Protein AF-A0A0P1F2C4-F1 (afdb_monomer_lite)

Secondary structure (DSSP, 8-state):
-HHHHHHHHHHHHHHHHHHS-SPPPHHHHHHHHHHHHHHHHHHHHHHHHHHHHHHHHHHHHHT----------------------

Radius of gyration: 32.17 Å; chains: 1; bounding box: 57×35×97 Å

Foldseek 3Di:
DLVVQLVVLVVVLVVLCVVDPDDDDPVSVVVSVVSVVSNVVSVVVVVVVVVVVVVVVVVVVVPPPPDDDDDDDDDDPPPPPDDDD

Organism: NCBI:txid266809

Sequence (85 aa):
MKTEELKQANHDTKEFRRLHPGKYSDDEQAEFNLLKELREEKRRQRDDALLRELDSVSSQINKKDFYVSFTQEEGKRCASHTGFA

pLDDT: mean 84.61, std 17.02, range [40.84, 97.94]

Structure (mmCIF, N/CA/C/O backbone):
data_AF-A0A0P1F2C4-F1
#
_entry.id   AF-A0A0P1F2C4-F1
#
loop_
_atom_site.group_PDB
_atom_site.id
_atom_site.type_symbol
_atom_site.label_atom_id
_atom_site.label_alt_id
_atom_site.label_comp_id
_atom_site.label_asym_id
_atom_site.label_entity_id
_atom_site.label_seq_id
_atom_site.pdbx_PDB_ins_code
_atom_site.Cartn_x
_atom_site.Cartn_y
_atom_site.Cartn_z
_atom_site.occupancy
_atom_site.B_iso_or_equiv
_atom_site.auth_seq_id
_atom_site.auth_comp_id
_atom_site.auth_asym_id
_atom_site.auth_atom_id
_atom_site.pdbx_PDB_model_num
ATOM 1 N N . MET A 1 1 ? 6.417 -8.034 12.510 1.00 75.56 1 MET A N 1
ATOM 2 C CA . MET A 1 1 ? 6.856 -8.670 11.245 1.00 75.56 1 MET A CA 1
ATOM 3 C C . MET A 1 1 ? 6.319 -7.935 10.022 1.00 75.56 1 MET A C 1
ATOM 5 O O . MET A 1 1 ? 7.119 -7.310 9.348 1.00 75.56 1 MET A O 1
ATOM 9 N N . LYS A 1 2 ? 4.997 -7.853 9.804 1.00 86.62 2 LYS A N 1
ATOM 10 C CA . LYS A 1 2 ? 4.405 -7.175 8.626 1.00 86.62 2 LYS A CA 1
ATOM 11 C C . LYS A 1 2 ? 4.852 -5.719 8.404 1.00 86.62 2 LYS A C 1
ATOM 13 O O . LYS A 1 2 ? 5.082 -5.304 7.275 1.00 86.62 2 LYS A O 1
ATOM 18 N N . THR A 1 3 ? 5.024 -4.944 9.477 1.00 91.81 3 THR A N 1
ATOM 19 C CA . THR A 1 3 ? 5.561 -3.572 9.390 1.00 91.81 3 THR A CA 1
ATOM 20 C C . THR A 1 3 ? 7.017 -3.536 8.922 1.00 91.81 3 THR A C 1
ATOM 22 O O . THR A 1 3 ? 7.371 -2.666 8.133 1.00 91.81 3 THR A O 1
ATOM 25 N N . GLU A 1 4 ? 7.853 -4.478 9.366 1.00 95.69 4 GLU A N 1
ATOM 26 C CA . GLU A 1 4 ? 9.257 -4.562 8.942 1.00 95.69 4 GLU A CA 1
ATOM 27 C C . GLU A 1 4 ? 9.369 -5.025 7.485 1.00 95.69 4 GLU A C 1
ATOM 29 O O . GLU A 1 4 ? 10.154 -4.469 6.727 1.00 95.69 4 GLU A O 1
ATOM 34 N N . GLU A 1 5 ? 8.502 -5.939 7.044 1.00 94.50 5 GLU A N 1
ATOM 35 C CA . GLU A 1 5 ? 8.418 -6.340 5.633 1.00 94.50 5 GLU A CA 1
ATOM 36 C C . GLU A 1 5 ? 8.034 -5.166 4.719 1.00 94.50 5 GLU A C 1
ATOM 38 O O . GLU A 1 5 ? 8.622 -4.984 3.654 1.00 94.50 5 GLU A O 1
ATOM 43 N N . LEU A 1 6 ? 7.085 -4.321 5.143 1.00 96.44 6 LEU A N 1
ATOM 44 C CA . LEU A 1 6 ? 6.742 -3.105 4.403 1.00 96.44 6 LEU A CA 1
ATOM 45 C C . LEU A 1 6 ? 7.902 -2.099 4.387 1.00 96.44 6 LEU A C 1
ATOM 47 O O . LEU A 1 6 ? 8.115 -1.430 3.373 1.00 96.44 6 LEU A O 1
ATOM 51 N N . LYS A 1 7 ? 8.653 -1.965 5.487 1.00 96.50 7 LYS A N 1
ATOM 52 C CA . LYS A 1 7 ? 9.852 -1.113 5.525 1.00 96.50 7 LYS A CA 1
ATOM 53 C C . LYS A 1 7 ? 10.914 -1.618 4.554 1.00 96.50 7 LYS A C 1
ATOM 55 O O . LYS A 1 7 ? 11.460 -0.801 3.817 1.00 96.50 7 LYS A O 1
ATOM 60 N N . GLN A 1 8 ? 11.141 -2.930 4.500 1.00 97.19 8 GLN A N 1
ATOM 61 C CA . GLN A 1 8 ? 12.084 -3.534 3.564 1.00 97.19 8 GLN A CA 1
ATOM 62 C C . GLN A 1 8 ? 11.659 -3.288 2.111 1.00 97.19 8 GLN A C 1
ATOM 64 O O . GLN A 1 8 ? 12.427 -2.717 1.348 1.00 97.19 8 GLN A O 1
ATOM 69 N N . ALA A 1 9 ? 10.399 -3.552 1.751 1.00 96.38 9 ALA A N 1
ATOM 70 C CA . ALA A 1 9 ? 9.910 -3.286 0.392 1.00 96.38 9 ALA A CA 1
ATOM 71 C C . ALA A 1 9 ? 10.022 -1.796 -0.004 1.00 96.38 9 ALA A C 1
ATOM 73 O O . ALA A 1 9 ? 10.322 -1.455 -1.152 1.00 96.38 9 ALA A O 1
ATOM 74 N N . ASN A 1 10 ? 9.809 -0.880 0.951 1.00 96.88 10 ASN A N 1
ATOM 75 C CA . ASN A 1 10 ? 10.046 0.551 0.743 1.00 96.88 10 ASN A CA 1
ATOM 76 C C . ASN A 1 10 ? 11.525 0.874 0.517 1.00 96.88 10 ASN A C 1
ATOM 78 O O . ASN A 1 10 ? 11.834 1.715 -0.330 1.00 96.88 10 ASN A O 1
ATOM 82 N N . HIS A 1 11 ? 12.411 0.254 1.295 1.00 97.81 11 HIS A N 1
ATOM 83 C CA . HIS A 1 11 ? 13.852 0.397 1.156 1.00 97.81 11 HIS A CA 1
ATOM 84 C C . HIS A 1 11 ? 14.308 -0.097 -0.218 1.00 97.81 11 HIS A C 1
ATOM 86 O O . HIS A 1 11 ? 14.912 0.675 -0.953 1.00 97.81 11 HIS A O 1
ATOM 92 N N . ASP A 1 12 ? 13.910 -1.299 -0.625 1.00 97.38 12 ASP A N 1
ATOM 93 C CA . ASP A 1 12 ? 14.309 -1.902 -1.902 1.00 97.38 12 ASP A CA 1
ATOM 94 C C . ASP A 1 12 ? 13.830 -1.065 -3.093 1.00 97.38 12 ASP A C 1
ATOM 96 O O . ASP A 1 12 ? 14.592 -0.775 -4.012 1.00 97.38 12 ASP A O 1
ATOM 100 N N . THR A 1 13 ? 12.596 -0.546 -3.033 1.00 96.38 13 THR A N 1
ATOM 101 C CA . THR A 1 13 ? 12.087 0.377 -4.062 1.00 96.38 13 THR A CA 1
ATOM 102 C C . THR A 1 13 ? 12.919 1.670 -4.135 1.00 96.38 13 THR A C 1
ATOM 104 O O . THR A 1 13 ? 13.091 2.247 -5.210 1.00 96.38 13 THR A O 1
ATOM 107 N N . LYS A 1 14 ? 13.391 2.192 -2.994 1.00 97.12 14 LYS A N 1
ATOM 108 C CA . LYS A 1 14 ? 14.222 3.408 -2.946 1.00 97.12 14 LYS A CA 1
ATOM 109 C C . LYS A 1 14 ? 15.633 3.134 -3.454 1.00 97.12 14 LYS A C 1
ATOM 111 O O . LYS A 1 14 ? 16.133 3.929 -4.245 1.00 97.12 14 LYS A O 1
ATOM 116 N N . GLU A 1 15 ? 16.227 2.022 -3.038 1.00 97.94 15 GLU A N 1
ATOM 117 C CA . GLU A 1 15 ? 17.549 1.596 -3.482 1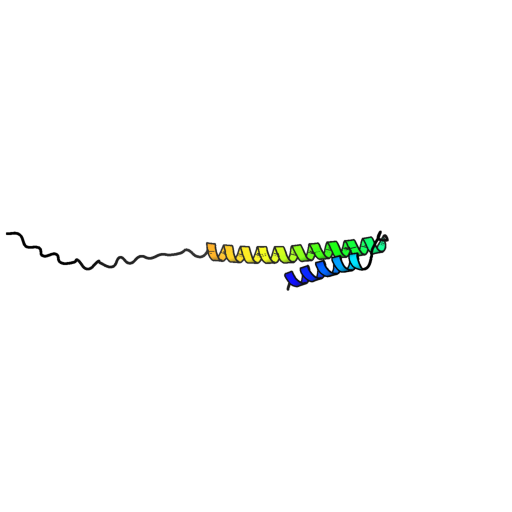.00 97.94 15 GLU A CA 1
ATOM 118 C C . GLU A 1 15 ? 17.574 1.333 -4.983 1.00 97.94 15 GLU A C 1
ATOM 120 O O . GLU A 1 15 ? 18.484 1.813 -5.651 1.00 97.94 15 GLU A O 1
ATOM 125 N N . PHE A 1 16 ? 16.533 0.711 -5.544 1.00 97.50 16 PHE A N 1
ATOM 126 C CA . PHE A 1 16 ? 16.415 0.543 -6.991 1.00 97.50 16 PHE A CA 1
ATOM 127 C C . PHE A 1 16 ? 16.512 1.887 -7.725 1.00 97.50 16 PHE A C 1
ATOM 129 O O . PHE A 1 16 ? 17.315 2.037 -8.642 1.00 97.50 16 PHE A O 1
ATOM 136 N N . ARG A 1 17 ? 15.758 2.905 -7.285 1.00 96.19 17 ARG A N 1
ATOM 137 C CA . ARG A 1 17 ? 15.831 4.246 -7.895 1.00 96.19 17 ARG A CA 1
ATOM 138 C C . ARG A 1 17 ? 17.191 4.910 -7.711 1.00 96.19 17 ARG A C 1
ATOM 140 O O . ARG A 1 17 ? 17.605 5.682 -8.567 1.00 96.19 17 ARG A O 1
ATOM 147 N N . ARG A 1 18 ? 17.853 4.660 -6.579 1.00 97.12 18 ARG A N 1
ATOM 148 C CA . ARG A 1 18 ? 19.179 5.207 -6.278 1.00 97.12 18 ARG A CA 1
ATOM 149 C C . ARG A 1 18 ? 20.250 4.596 -7.184 1.00 97.12 18 ARG A C 1
ATOM 151 O O . ARG A 1 18 ? 21.154 5.310 -7.604 1.00 97.12 18 ARG A O 1
ATOM 158 N N . LEU A 1 19 ? 20.153 3.294 -7.451 1.00 96.94 19 LEU A N 1
ATOM 159 C CA . LEU A 1 19 ? 21.101 2.536 -8.269 1.00 96.94 19 LEU A CA 1
ATOM 160 C C . LEU A 1 19 ? 20.903 2.747 -9.773 1.00 96.94 19 LEU A C 1
ATOM 162 O O . LEU A 1 19 ? 21.877 2.662 -10.513 1.00 96.94 19 LEU A O 1
ATOM 166 N N . HIS A 1 20 ? 19.688 3.091 -10.201 1.00 95.69 20 HIS A N 1
ATOM 167 C CA . HIS A 1 20 ? 19.352 3.340 -11.603 1.00 95.69 20 HIS A CA 1
ATOM 168 C C . HIS A 1 20 ? 18.987 4.824 -11.809 1.00 95.69 20 HIS A C 1
ATOM 170 O O . HIS A 1 20 ? 17.810 5.177 -11.931 1.00 95.69 20 HIS A O 1
ATOM 176 N N . PRO A 1 21 ? 19.965 5.748 -11.787 1.00 92.00 21 PRO A N 1
ATOM 177 C CA . PRO A 1 21 ? 19.697 7.153 -12.048 1.00 92.00 21 PRO A CA 1
ATOM 178 C C . PRO A 1 21 ? 19.454 7.377 -13.547 1.00 92.00 21 PRO A C 1
ATOM 180 O O . PRO A 1 21 ? 20.337 7.151 -14.369 1.00 92.00 21 PRO A O 1
ATOM 183 N N . GLY A 1 22 ? 18.271 7.874 -13.909 1.00 92.75 22 GLY A N 1
ATOM 184 C CA . GLY A 1 22 ? 17.946 8.244 -15.288 1.00 92.75 22 GLY A CA 1
ATOM 185 C C . GLY A 1 22 ? 16.673 7.585 -15.802 1.00 92.75 22 GLY A C 1
ATOM 186 O O . GLY A 1 22 ? 15.782 7.235 -15.030 1.00 92.75 22 GLY A O 1
ATOM 187 N N . LYS A 1 23 ? 16.562 7.482 -17.129 1.00 94.62 23 LYS A N 1
ATOM 188 C CA . LYS A 1 23 ? 15.429 6.818 -17.773 1.00 94.62 23 LYS A CA 1
ATOM 189 C C . LYS A 1 23 ? 15.658 5.309 -17.739 1.00 94.62 23 LYS A C 1
ATOM 191 O O . LYS A 1 23 ? 16.690 4.855 -18.216 1.00 94.62 23 LYS A O 1
ATOM 196 N N . TYR A 1 24 ? 14.684 4.573 -17.219 1.00 96.81 24 TYR A N 1
ATOM 197 C CA . TYR A 1 24 ? 14.709 3.115 -17.224 1.00 96.81 24 TYR A CA 1
ATOM 198 C C . TYR A 1 24 ? 14.594 2.565 -18.644 1.00 96.81 24 TYR A C 1
ATOM 200 O O . TYR A 1 24 ? 13.827 3.083 -19.464 1.00 96.81 24 TYR A O 1
ATOM 208 N N . SER A 1 25 ? 15.354 1.510 -18.910 1.00 96.88 25 SER A N 1
ATOM 209 C CA . SER A 1 25 ? 15.047 0.546 -19.964 1.00 96.88 25 SER A CA 1
ATOM 210 C C . SER A 1 25 ? 13.715 -0.157 -19.682 1.00 96.88 25 SER A C 1
ATOM 212 O O . SER A 1 25 ? 13.178 -0.082 -18.575 1.00 96.88 25 SER A O 1
ATOM 214 N N . ASP A 1 26 ? 13.170 -0.850 -20.680 1.00 97.88 26 ASP A N 1
ATOM 215 C CA . ASP A 1 26 ? 11.899 -1.564 -20.524 1.00 97.88 26 ASP A CA 1
ATOM 216 C C . ASP A 1 26 ? 11.993 -2.670 -19.456 1.00 97.88 26 ASP A C 1
ATOM 218 O O . ASP A 1 26 ? 11.064 -2.842 -18.664 1.00 97.88 26 ASP A O 1
ATOM 222 N N . ASP A 1 27 ? 13.144 -3.341 -19.360 1.00 97.19 27 ASP A N 1
ATOM 223 C CA . ASP A 1 27 ? 13.404 -4.377 -18.355 1.00 97.19 27 ASP A CA 1
ATOM 224 C C . ASP A 1 27 ? 13.505 -3.785 -16.939 1.00 97.19 27 ASP A C 1
ATOM 226 O O . ASP A 1 27 ? 12.826 -4.245 -16.019 1.00 97.19 27 ASP A O 1
ATOM 230 N N . GLU A 1 28 ? 14.274 -2.704 -16.759 1.00 96.75 28 GLU A N 1
ATOM 231 C CA . GLU A 1 28 ? 14.363 -1.987 -15.475 1.00 96.75 28 GLU A CA 1
ATOM 232 C C . GLU A 1 28 ? 13.001 -1.417 -15.057 1.00 96.75 28 GLU A C 1
ATOM 234 O O . GLU A 1 28 ? 12.644 -1.403 -13.876 1.00 96.75 28 GLU A O 1
ATOM 239 N N . GLN A 1 29 ? 12.205 -0.954 -16.022 1.00 97.69 29 GLN A N 1
ATOM 240 C CA . GLN A 1 29 ? 10.862 -0.455 -15.765 1.00 97.69 29 GLN A CA 1
ATOM 241 C C . GLN A 1 29 ? 9.927 -1.581 -15.308 1.00 97.69 29 GLN A C 1
ATOM 243 O O . GLN A 1 29 ? 9.109 -1.354 -14.407 1.00 97.69 29 GLN A O 1
ATOM 248 N N . ALA A 1 30 ? 10.043 -2.777 -15.892 1.00 97.81 30 ALA A N 1
ATOM 249 C CA . ALA A 1 30 ? 9.302 -3.962 -15.470 1.00 97.81 30 ALA A CA 1
ATOM 250 C C . ALA A 1 30 ? 9.704 -4.401 -14.051 1.00 97.81 30 ALA A C 1
ATOM 252 O O . ALA A 1 30 ? 8.828 -4.620 -13.210 1.00 97.81 30 ALA A O 1
ATOM 253 N N . GLU A 1 31 ? 11.002 -4.435 -13.741 1.00 97.31 31 GLU A N 1
ATOM 254 C CA . GLU A 1 31 ? 11.502 -4.740 -12.395 1.00 97.31 31 GLU A CA 1
ATOM 255 C C . GLU A 1 31 ? 11.011 -3.717 -11.361 1.00 97.31 31 GLU A C 1
ATOM 257 O O . GLU A 1 31 ? 10.481 -4.074 -10.304 1.00 97.31 31 GLU A O 1
ATOM 262 N N . PHE A 1 32 ? 11.085 -2.425 -11.688 1.00 97.25 32 PHE A N 1
ATOM 263 C CA . PHE A 1 32 ? 10.582 -1.372 -10.814 1.00 97.25 32 PHE A CA 1
ATOM 264 C C . PHE A 1 32 ? 9.072 -1.487 -10.564 1.00 97.25 32 PHE A C 1
ATOM 266 O O . PHE A 1 32 ? 8.595 -1.207 -9.458 1.00 97.25 32 PHE A O 1
ATOM 273 N N . ASN A 1 33 ? 8.304 -1.909 -11.571 1.00 97.38 33 ASN A N 1
ATOM 274 C CA . ASN A 1 33 ? 6.872 -2.151 -11.419 1.00 97.38 33 ASN A CA 1
ATOM 275 C C . ASN A 1 33 ? 6.597 -3.316 -10.459 1.00 97.38 33 ASN A C 1
ATOM 277 O O . ASN A 1 33 ? 5.772 -3.153 -9.559 1.00 97.38 33 ASN A O 1
ATOM 281 N N . LEU A 1 34 ? 7.344 -4.418 -10.558 1.00 97.81 34 LEU A N 1
ATOM 282 C CA . LEU A 1 34 ? 7.247 -5.540 -9.615 1.00 97.81 34 LEU A C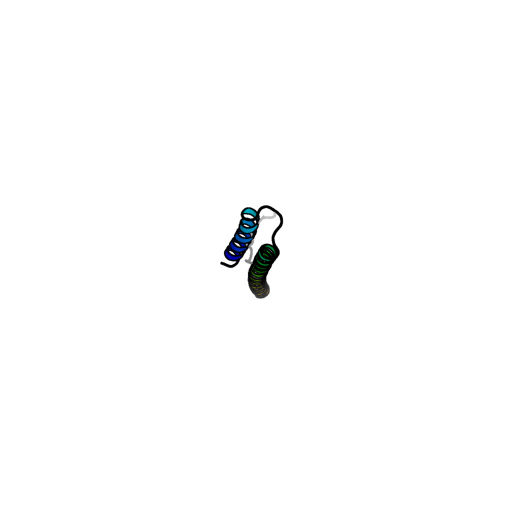A 1
ATOM 283 C C . LEU A 1 34 ? 7.555 -5.104 -8.175 1.00 97.81 34 LEU A C 1
ATOM 285 O O . LEU A 1 34 ? 6.817 -5.444 -7.248 1.00 97.81 34 LEU A O 1
ATOM 289 N N . LEU A 1 35 ? 8.588 -4.279 -7.970 1.00 97.38 35 LEU A N 1
ATOM 290 C CA . LEU A 1 35 ? 8.908 -3.723 -6.648 1.00 97.38 35 LEU A CA 1
ATOM 291 C C . LEU A 1 35 ? 7.771 -2.849 -6.097 1.00 97.38 35 LEU A C 1
ATOM 293 O O . LEU A 1 35 ? 7.457 -2.897 -4.902 1.00 97.38 35 LEU A O 1
ATOM 297 N N . LYS A 1 36 ? 7.115 -2.058 -6.957 1.00 97.25 36 LYS A N 1
ATOM 298 C CA . LYS A 1 36 ? 5.943 -1.263 -6.560 1.00 97.25 36 LYS A CA 1
ATOM 299 C C . LYS A 1 36 ? 4.767 -2.147 -6.160 1.00 97.25 36 LYS A C 1
ATOM 301 O O . LYS A 1 36 ? 4.142 -1.856 -5.140 1.00 97.25 36 LYS A O 1
ATOM 306 N N . GLU A 1 37 ? 4.470 -3.184 -6.933 1.00 97.88 37 GLU A N 1
ATOM 307 C CA . GLU A 1 37 ? 3.396 -4.134 -6.628 1.00 97.88 37 GLU A CA 1
ATOM 308 C C . GLU A 1 37 ? 3.655 -4.855 -5.307 1.00 97.88 37 GLU A C 1
ATOM 310 O O . GLU A 1 37 ? 2.776 -4.892 -4.444 1.00 97.88 37 GLU A O 1
ATOM 315 N N . LEU A 1 38 ? 4.888 -5.322 -5.089 1.00 97.12 38 LEU A N 1
ATOM 316 C CA . LEU A 1 38 ? 5.296 -5.951 -3.837 1.00 97.12 38 LEU A CA 1
ATOM 317 C C . LEU A 1 38 ? 5.110 -5.008 -2.642 1.00 97.12 38 LEU A C 1
ATOM 319 O O . LEU A 1 38 ? 4.582 -5.415 -1.606 1.00 97.12 38 LEU A O 1
ATOM 323 N N . ARG A 1 39 ? 5.497 -3.733 -2.773 1.00 97.00 39 ARG A N 1
ATOM 324 C CA . ARG A 1 39 ? 5.296 -2.735 -1.711 1.00 97.00 39 ARG A CA 1
ATOM 325 C C . ARG A 1 39 ? 3.814 -2.546 -1.381 1.00 97.00 39 ARG A C 1
ATOM 327 O O . ARG A 1 39 ? 3.463 -2.493 -0.201 1.00 97.00 39 ARG A O 1
ATOM 334 N N . GLU A 1 40 ? 2.951 -2.431 -2.390 1.00 97.81 40 GLU A N 1
ATOM 335 C CA . GLU A 1 40 ? 1.508 -2.289 -2.164 1.00 97.81 40 GLU A CA 1
ATOM 336 C C . GLU A 1 40 ? 0.899 -3.548 -1.545 1.00 97.81 40 GLU A C 1
ATOM 338 O O . GLU A 1 40 ? 0.076 -3.444 -0.635 1.00 97.81 40 GLU A O 1
ATOM 343 N N . GLU A 1 41 ? 1.355 -4.731 -1.951 1.00 97.50 41 GLU A N 1
ATOM 344 C CA . GLU A 1 41 ? 0.929 -5.989 -1.348 1.00 97.50 41 GLU A CA 1
ATOM 345 C C . GLU A 1 41 ? 1.293 -6.056 0.139 1.00 97.50 41 GLU A C 1
ATOM 347 O O . GLU A 1 41 ? 0.434 -6.314 0.985 1.00 97.50 41 GLU A O 1
ATOM 352 N N . LYS A 1 42 ? 2.536 -5.717 0.498 1.00 96.62 42 LYS A N 1
ATOM 353 C CA . LYS A 1 42 ? 2.959 -5.654 1.906 1.00 96.62 42 LYS A CA 1
ATOM 354 C C . LYS A 1 42 ? 2.180 -4.617 2.710 1.00 96.62 42 LYS A C 1
ATOM 356 O O . LYS A 1 42 ? 1.891 -4.847 3.887 1.00 96.62 42 LYS A O 1
ATOM 361 N N . ARG A 1 43 ? 1.794 -3.500 2.089 1.00 96.69 43 ARG A N 1
ATOM 362 C CA . ARG A 1 43 ? 0.945 -2.491 2.732 1.00 96.69 43 ARG A CA 1
ATOM 363 C C . ARG A 1 43 ? -0.446 -3.048 3.026 1.00 96.69 43 ARG A C 1
ATOM 365 O O . ARG A 1 43 ? -0.878 -2.953 4.172 1.00 96.69 43 ARG A O 1
ATOM 372 N N . ARG A 1 44 ? -1.096 -3.689 2.047 1.00 97.38 44 ARG A N 1
ATOM 373 C CA . ARG A 1 44 ? -2.405 -4.343 2.237 1.00 97.38 44 ARG A CA 1
ATOM 374 C C . ARG A 1 44 ? -2.355 -5.389 3.346 1.00 97.38 44 ARG A C 1
ATOM 376 O O . ARG A 1 44 ? -3.151 -5.330 4.272 1.00 97.38 44 ARG A O 1
ATOM 383 N N . GLN A 1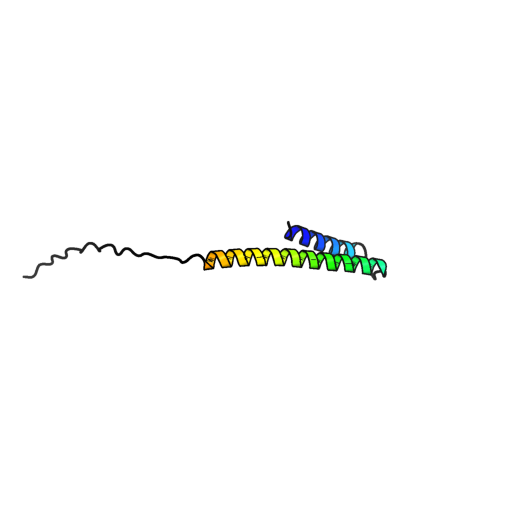 45 ? -1.355 -6.270 3.334 1.00 96.19 45 GLN A N 1
ATOM 384 C CA . GLN A 1 45 ? -1.210 -7.318 4.352 1.00 96.19 45 GLN A CA 1
ATOM 385 C C . GLN A 1 45 ? -1.073 -6.769 5.778 1.00 96.19 45 GLN A C 1
ATOM 387 O O . GLN A 1 45 ? -1.570 -7.391 6.727 1.00 96.19 45 GLN A O 1
ATOM 392 N N . ARG A 1 46 ? -0.362 -5.645 5.946 1.00 96.56 46 ARG A N 1
ATOM 393 C CA . ARG A 1 46 ? -0.243 -4.930 7.224 1.00 96.56 46 ARG A CA 1
ATOM 394 C C . ARG A 1 46 ? -1.577 -4.303 7.621 1.00 96.56 46 ARG A C 1
ATOM 396 O O . ARG A 1 46 ? -1.985 -4.468 8.766 1.00 96.56 46 ARG A O 1
ATOM 403 N N . ASP A 1 47 ? -2.230 -3.608 6.696 1.00 95.56 47 ASP A N 1
ATOM 404 C CA . ASP A 1 47 ? -3.496 -2.911 6.948 1.00 95.56 47 ASP A CA 1
ATOM 405 C C . ASP A 1 47 ? -4.596 -3.906 7.337 1.00 95.56 47 ASP A C 1
ATOM 407 O O . ASP A 1 47 ? -5.269 -3.708 8.344 1.00 95.56 47 ASP A O 1
ATOM 411 N N . ASP A 1 48 ? -4.681 -5.047 6.654 1.00 96.50 48 ASP A N 1
ATOM 412 C CA . ASP A 1 48 ? -5.595 -6.138 7.005 1.00 96.50 48 ASP A CA 1
ATOM 413 C C . ASP A 1 48 ? -5.314 -6.714 8.398 1.00 96.50 48 ASP A C 1
ATOM 415 O O . ASP A 1 48 ? -6.233 -7.125 9.106 1.00 96.50 48 ASP A O 1
ATOM 419 N N . ALA A 1 49 ? -4.044 -6.766 8.815 1.00 94.19 49 ALA A N 1
ATOM 420 C CA . ALA A 1 49 ? -3.686 -7.206 10.163 1.00 94.19 49 ALA A CA 1
ATOM 421 C C . ALA A 1 49 ? -4.197 -6.219 11.216 1.00 94.19 49 ALA A C 1
ATOM 423 O O . ALA A 1 49 ? -4.839 -6.628 12.178 1.00 94.19 49 ALA A O 1
ATOM 424 N N . LEU A 1 50 ? -3.955 -4.926 10.987 1.00 94.62 50 LEU A N 1
ATOM 425 C CA . LEU A 1 50 ? -4.401 -3.852 11.869 1.00 94.62 50 LEU A CA 1
ATOM 426 C C . LEU A 1 50 ? -5.927 -3.817 11.969 1.00 94.62 50 LEU A C 1
ATOM 428 O O . LEU A 1 50 ? -6.461 -3.718 13.068 1.00 94.62 50 LEU A O 1
ATOM 432 N N . LEU A 1 51 ? -6.638 -3.956 10.848 1.00 95.00 51 LEU A N 1
ATOM 433 C CA . LEU A 1 51 ? -8.101 -3.995 10.838 1.00 95.00 51 LEU A CA 1
ATOM 434 C C . LEU A 1 51 ? -8.650 -5.186 11.633 1.00 95.00 51 LEU A C 1
ATOM 436 O O . LEU A 1 51 ? -9.596 -5.014 12.395 1.00 95.00 51 LEU A O 1
ATOM 440 N N . ARG A 1 52 ? -8.037 -6.372 11.523 1.00 93.81 52 ARG A N 1
ATOM 441 C CA . ARG A 1 52 ? -8.424 -7.547 12.330 1.00 93.81 52 ARG A CA 1
ATOM 442 C C . ARG A 1 52 ? -8.176 -7.340 13.823 1.00 93.81 52 ARG A C 1
ATOM 444 O O . ARG A 1 52 ? -8.990 -7.754 14.644 1.00 93.81 52 ARG A O 1
ATOM 451 N N . GLU A 1 53 ? -7.060 -6.716 14.186 1.00 92.25 53 GLU A N 1
ATOM 452 C CA . GLU A 1 53 ? -6.762 -6.391 15.585 1.00 92.25 53 GLU A CA 1
ATOM 453 C C . GLU A 1 53 ? -7.765 -5.372 16.144 1.00 92.25 53 GLU A C 1
ATOM 455 O O . GLU A 1 53 ? -8.285 -5.566 17.244 1.00 92.25 53 GLU A O 1
ATOM 460 N N . LEU A 1 54 ? -8.103 -4.337 15.369 1.00 91.75 54 LEU A N 1
ATOM 461 C CA . LEU A 1 54 ? -9.114 -3.343 15.739 1.00 91.75 54 LEU A CA 1
ATOM 462 C C . LEU A 1 54 ? -10.509 -3.959 15.893 1.00 91.75 54 LEU A C 1
ATOM 464 O O . LEU A 1 54 ? -11.207 -3.634 16.852 1.00 91.75 54 LEU A O 1
ATOM 468 N N . ASP A 1 55 ? -10.899 -4.867 14.999 1.00 92.12 55 ASP A N 1
ATOM 469 C CA . ASP A 1 55 ? -12.173 -5.589 15.083 1.00 92.12 55 ASP A CA 1
ATOM 470 C C . ASP A 1 55 ? -12.254 -6.464 16.348 1.00 92.12 55 ASP A C 1
ATOM 472 O O . ASP A 1 55 ? -13.256 -6.457 17.070 1.00 92.12 55 ASP A O 1
ATOM 476 N N . SER A 1 56 ? -11.153 -7.139 16.695 1.00 88.44 56 SER A N 1
ATOM 477 C CA . SER A 1 56 ? -11.033 -7.892 17.949 1.00 88.44 56 SER A CA 1
ATOM 478 C C . SER A 1 56 ? -11.182 -6.989 19.179 1.00 88.44 56 SER A C 1
ATOM 480 O O . SER A 1 56 ? -11.943 -7.314 20.094 1.00 88.44 56 SER A O 1
ATOM 482 N N . VAL A 1 57 ? -10.502 -5.837 19.208 1.00 87.06 57 VAL A N 1
ATOM 483 C CA . VAL A 1 57 ? -10.612 -4.872 20.317 1.00 87.06 57 VAL A CA 1
ATOM 484 C C . VAL A 1 57 ? -12.032 -4.314 20.417 1.00 87.06 57 VAL A C 1
ATOM 486 O O . VAL A 1 57 ? -12.597 -4.285 21.511 1.00 87.06 57 VAL A O 1
ATOM 489 N N . SER A 1 58 ? -12.638 -3.933 19.290 1.00 85.56 58 SER A N 1
ATOM 490 C CA . SER A 1 58 ? -14.023 -3.453 19.232 1.00 85.56 58 SER A CA 1
ATOM 491 C C . SER A 1 58 ? -14.997 -4.497 19.784 1.00 85.56 58 SER A C 1
ATOM 493 O O . SER A 1 58 ? -15.807 -4.199 20.662 1.00 85.56 58 SER A O 1
ATOM 495 N N . SER A 1 59 ? -14.844 -5.755 19.368 1.00 83.19 59 SER A N 1
ATOM 496 C CA . SER A 1 59 ? -15.639 -6.880 19.866 1.00 83.19 59 SER A CA 1
ATOM 497 C C . SER A 1 59 ? -15.475 -7.109 21.370 1.00 83.19 59 SER A C 1
ATOM 499 O O . SER A 1 59 ? -16.444 -7.443 22.051 1.00 83.19 59 SER A O 1
ATOM 501 N N . GLN A 1 60 ? -14.267 -6.943 21.914 1.00 80.19 60 GLN A N 1
ATOM 502 C CA . GLN A 1 60 ? -14.019 -7.083 23.353 1.00 80.19 60 GLN A CA 1
ATOM 503 C C . GLN A 1 60 ? -14.632 -5.942 24.167 1.00 80.19 60 GLN A C 1
ATOM 505 O O . GLN A 1 60 ? -15.145 -6.191 25.257 1.00 80.19 60 GLN A O 1
ATOM 510 N N . ILE A 1 61 ? -14.599 -4.711 23.652 1.00 79.62 61 ILE A N 1
ATOM 511 C CA . ILE A 1 61 ? -15.232 -3.553 24.294 1.00 79.62 61 ILE A CA 1
ATOM 512 C C . ILE A 1 61 ? -16.754 -3.716 24.284 1.00 79.62 61 ILE A C 1
ATOM 514 O O . ILE A 1 61 ? -17.378 -3.591 25.332 1.00 79.62 61 ILE A O 1
ATOM 518 N N . ASN A 1 62 ? -17.335 -4.084 23.140 1.00 72.50 62 ASN A N 1
ATOM 519 C CA . ASN A 1 62 ? -18.783 -4.255 22.992 1.00 72.50 62 ASN A CA 1
ATOM 520 C C . ASN A 1 62 ? -19.355 -5.416 23.825 1.00 72.50 62 ASN A C 1
ATOM 522 O O . ASN A 1 62 ? -20.541 -5.411 24.129 1.00 72.50 62 ASN A O 1
ATOM 526 N N . LYS A 1 63 ? -18.539 -6.412 24.198 1.00 66.31 63 LYS A N 1
ATOM 527 C CA . LYS A 1 63 ? -18.947 -7.525 25.077 1.00 66.31 63 LYS A CA 1
ATOM 528 C C . LYS A 1 63 ? -18.870 -7.200 26.569 1.00 66.31 63 LYS A C 1
ATOM 530 O O . LYS A 1 63 ? -19.393 -7.968 27.373 1.00 66.31 63 LYS A O 1
ATOM 535 N N . LYS A 1 64 ? -18.183 -6.124 26.966 1.00 60.25 64 LYS A N 1
ATOM 536 C CA . LYS A 1 64 ? -18.151 -5.699 28.368 1.00 60.25 64 LYS A CA 1
ATOM 537 C C . LYS A 1 64 ? -19.402 -4.877 28.655 1.00 60.25 64 LYS A C 1
ATOM 539 O O . LYS A 1 64 ? -19.370 -3.652 28.601 1.00 60.25 64 LYS A O 1
ATOM 544 N N . ASP A 1 65 ? -20.482 -5.564 29.013 1.00 60.44 65 ASP A N 1
ATOM 545 C CA . ASP A 1 65 ? -21.546 -4.957 29.807 1.00 60.44 65 ASP A CA 1
ATOM 546 C C . ASP A 1 65 ? -20.915 -4.503 31.130 1.00 60.44 65 ASP A C 1
ATOM 548 O O . ASP A 1 65 ? -20.594 -5.305 32.011 1.00 60.44 65 ASP A O 1
ATOM 552 N N . PHE A 1 66 ? -20.630 -3.209 31.251 1.00 62.16 66 PHE A N 1
ATOM 553 C CA . PHE A 1 66 ? -20.132 -2.650 32.499 1.00 62.16 66 PHE A CA 1
ATOM 554 C C . PHE A 1 66 ? -21.293 -2.603 33.495 1.00 62.16 66 PHE A C 1
ATOM 556 O O . PHE A 1 66 ? -22.170 -1.747 33.402 1.00 62.16 66 PHE A O 1
ATOM 563 N N . TYR A 1 67 ? -21.305 -3.525 34.458 1.00 61.47 67 TYR A N 1
ATOM 564 C CA . TYR A 1 67 ? -22.224 -3.475 35.591 1.00 61.47 67 TYR A CA 1
ATOM 565 C C . TYR A 1 67 ? -21.600 -2.640 36.711 1.00 61.47 67 TYR A C 1
ATOM 567 O O . TYR A 1 67 ? -20.605 -3.037 37.318 1.00 61.47 67 TYR A O 1
ATOM 575 N N . VAL A 1 68 ? -22.174 -1.465 36.973 1.00 61.78 68 VAL A N 1
ATOM 576 C CA . VAL A 1 68 ? -21.814 -0.627 38.121 1.00 61.78 68 VAL A CA 1
ATOM 577 C C . VAL A 1 68 ? -22.873 -0.833 39.199 1.00 61.78 68 VAL A C 1
ATOM 579 O O . VAL A 1 68 ? -23.988 -0.330 39.085 1.00 61.78 68 VAL A O 1
ATOM 582 N N . SER A 1 69 ? -22.539 -1.583 40.248 1.00 68.69 69 SER A N 1
ATOM 583 C CA . SER A 1 69 ? -23.373 -1.681 4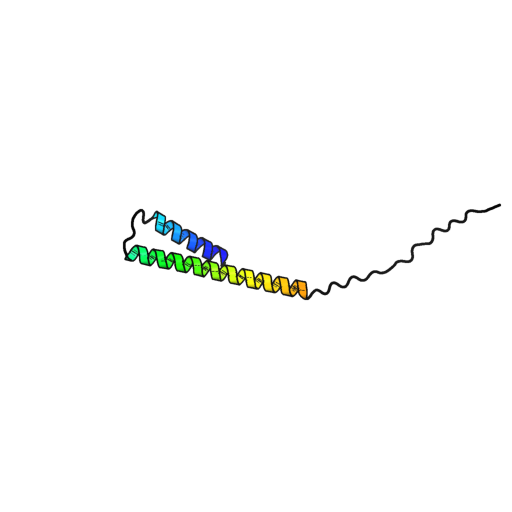1.448 1.00 68.69 69 SER A CA 1
ATOM 584 C C . SER A 1 69 ? -22.972 -0.617 42.459 1.00 68.69 69 SER A C 1
ATOM 586 O O . SER A 1 69 ? -21.817 -0.574 42.882 1.00 68.69 69 SER A O 1
ATOM 588 N N . PHE A 1 70 ? -23.934 0.192 42.895 1.00 70.88 70 PHE A N 1
ATOM 589 C CA . PHE A 1 70 ? -23.761 1.094 44.026 1.00 70.88 70 PHE A CA 1
ATOM 590 C C . PHE A 1 70 ? -24.370 0.459 45.274 1.00 70.88 70 PHE A C 1
ATOM 592 O O . PHE A 1 70 ? -25.546 0.098 45.281 1.00 70.88 70 PHE A O 1
ATOM 599 N N . THR A 1 71 ? -23.585 0.351 46.339 1.00 72.62 71 THR A N 1
ATOM 600 C CA . THR A 1 71 ? -24.092 0.127 47.694 1.00 72.62 71 THR A CA 1
ATOM 601 C C . THR A 1 71 ? -24.210 1.477 48.383 1.00 72.62 71 THR A C 1
ATOM 603 O O . THR A 1 71 ? -23.216 2.172 48.586 1.00 72.62 71 THR A O 1
ATOM 606 N N . GLN A 1 72 ? -25.440 1.867 48.712 1.00 69.25 72 GLN A N 1
ATOM 607 C CA . GLN A 1 72 ? -25.692 3.026 49.556 1.00 69.25 72 GLN A CA 1
ATOM 608 C C . GLN A 1 72 ? -25.346 2.631 50.993 1.00 69.25 72 GLN A C 1
ATOM 610 O O . GLN A 1 72 ? -26.076 1.863 51.615 1.00 69.25 72 GLN A O 1
ATOM 615 N N . GLU A 1 73 ? -24.215 3.109 51.508 1.00 71.31 73 GLU A N 1
ATOM 616 C CA . GLU A 1 73 ? -23.951 3.002 52.941 1.00 71.31 73 GLU A CA 1
ATOM 617 C C . GLU A 1 73 ? -24.849 3.992 53.684 1.00 71.31 73 GLU A C 1
ATOM 619 O O . GLU A 1 73 ? -24.915 5.174 53.331 1.00 71.31 73 GLU A O 1
ATOM 624 N N . GLU A 1 74 ? -25.565 3.508 54.703 1.00 68.88 74 GLU A N 1
ATOM 625 C CA . GLU A 1 74 ? -26.317 4.374 55.604 1.00 68.88 74 GLU A CA 1
ATOM 626 C C . GLU A 1 74 ? -25.353 5.385 56.235 1.00 68.88 74 GLU A C 1
ATOM 628 O O . GLU A 1 74 ? -24.491 5.045 57.049 1.00 68.88 74 GLU A O 1
ATOM 633 N N . GLY A 1 75 ? -25.497 6.655 55.854 1.00 57.28 75 GLY A N 1
ATOM 634 C CA . GLY A 1 75 ? -24.768 7.739 56.490 1.00 57.28 75 GLY A CA 1
ATOM 635 C C . GLY A 1 75 ? -25.061 7.732 57.988 1.00 57.28 75 GLY A C 1
ATOM 636 O O . GLY A 1 75 ? -26.222 7.812 58.398 1.00 57.28 75 GLY A O 1
ATOM 637 N N . LYS A 1 76 ? -24.010 7.643 58.814 1.00 62.03 76 LYS A N 1
ATOM 638 C CA . LYS A 1 76 ? -24.122 7.812 60.267 1.00 62.03 76 LYS A CA 1
ATOM 639 C C . LYS A 1 76 ? -24.848 9.130 60.531 1.00 62.03 76 LYS A C 1
ATOM 641 O O . LYS A 1 76 ? -24.302 10.200 60.271 1.00 62.03 76 LYS A O 1
ATOM 646 N N . ARG A 1 77 ? -26.087 9.052 61.030 1.00 56.62 77 ARG A N 1
ATOM 647 C CA . ARG A 1 77 ? -26.836 10.221 61.498 1.00 56.62 77 ARG A CA 1
ATOM 648 C C . ARG A 1 77 ? -26.000 10.904 62.578 1.00 56.62 77 ARG A C 1
ATOM 650 O O . ARG A 1 77 ? -25.847 10.369 63.673 1.00 56.62 77 ARG A O 1
ATOM 657 N N . CYS A 1 78 ? -25.454 12.075 62.268 1.00 53.16 78 CYS A N 1
ATOM 658 C CA . CYS A 1 78 ? -24.890 12.960 63.274 1.00 53.16 78 CYS A CA 1
ATOM 659 C C . CYS A 1 78 ? -26.031 13.350 64.219 1.00 53.16 78 CYS A C 1
ATOM 661 O O . CYS A 1 78 ? -26.969 14.035 63.814 1.00 53.16 78 CYS A O 1
ATOM 663 N N . ALA A 1 79 ? -25.988 12.867 65.460 1.00 54.31 79 ALA A N 1
ATOM 664 C CA . ALA A 1 79 ? -26.932 13.2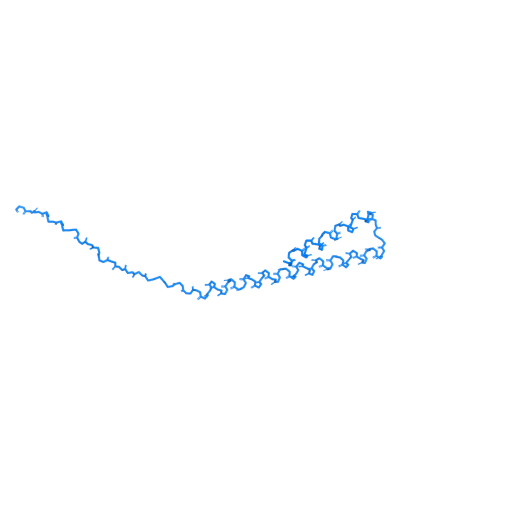56 66.494 1.00 54.31 79 ALA A CA 1
ATOM 665 C C . ALA A 1 79 ? -26.686 14.726 66.870 1.00 54.31 79 ALA A C 1
ATOM 667 O O . ALA A 1 79 ? -25.884 15.027 67.750 1.00 54.31 79 ALA A O 1
ATOM 668 N N . SER A 1 80 ? -27.364 15.656 66.200 1.00 53.34 80 SER A N 1
ATOM 669 C CA . SER A 1 80 ? -27.487 17.031 66.675 1.00 53.34 80 SER A CA 1
ATOM 670 C C . SER A 1 80 ? -28.605 17.084 67.715 1.00 53.34 80 SER A C 1
ATOM 672 O O . SER A 1 80 ? -29.768 17.317 67.387 1.00 53.34 80 SER A O 1
ATOM 674 N N . HIS A 1 81 ? -28.257 16.834 68.977 1.00 45.69 81 HIS A N 1
ATOM 675 C CA . HIS A 1 81 ? -29.105 17.200 70.107 1.00 45.69 81 HIS A CA 1
ATOM 676 C C . HIS A 1 81 ? -28.783 18.654 70.474 1.00 45.69 81 HIS A C 1
ATOM 678 O O . HIS A 1 81 ? -27.931 18.927 71.315 1.00 45.69 81 HIS A O 1
ATOM 684 N N . THR A 1 82 ? -29.412 19.603 69.782 1.00 48.81 82 THR A N 1
ATOM 685 C CA . THR A 1 82 ? -29.491 20.990 70.251 1.00 48.81 82 THR A CA 1
ATOM 686 C C . THR A 1 82 ? -30.765 21.125 71.065 1.00 48.81 82 THR A C 1
ATOM 688 O O . THR A 1 82 ? -31.861 20.962 70.530 1.00 48.81 82 THR A O 1
ATOM 691 N N . GLY A 1 83 ? -30.597 21.377 72.363 1.00 46.09 83 GLY A N 1
ATOM 692 C CA . GLY A 1 83 ? -31.687 21.717 73.262 1.00 46.09 83 GLY A CA 1
ATOM 693 C C . GLY A 1 83 ? -32.437 22.965 72.801 1.00 46.09 83 GLY A C 1
ATOM 694 O O . GLY A 1 83 ? -31.877 23.841 72.139 1.00 46.09 83 GLY A O 1
ATOM 695 N N . PHE A 1 84 ? -33.704 23.037 73.184 1.00 40.84 84 PHE A N 1
ATOM 696 C CA . PHE A 1 84 ? -34.470 24.272 73.181 1.00 40.84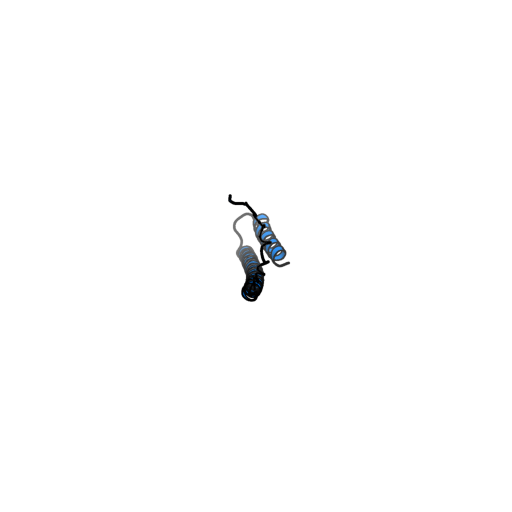 84 PHE A CA 1
ATOM 697 C C . PHE A 1 84 ? -35.194 24.393 74.522 1.00 40.84 84 PHE A C 1
ATOM 699 O O . PHE A 1 84 ? -35.574 23.381 75.113 1.00 40.84 84 PHE A O 1
ATOM 706 N N . ALA A 1 85 ? -35.232 25.638 74.988 1.00 44.03 85 ALA A N 1
ATOM 707 C CA . ALA A 1 85 ? -35.625 26.111 76.309 1.00 44.03 85 ALA A CA 1
ATOM 708 C C . ALA A 1 85 ? -37.086 25.828 76.683 1.00 44.03 85 ALA A C 1
ATOM 710 O O . ALA A 1 85 ? -37.921 25.695 75.759 1.00 44.03 85 ALA A O 1
#